Protein AF-A0A4Y2QKG8-F1 (afdb_monomer)

Solvent-accessible surface area (backbone atoms only — not comparable to full-atom values): 9198 Å² total; per-residue (Å²): 141,55,72,68,58,54,52,66,60,48,49,62,53,52,52,49,51,52,52,52,51,50,51,54,53,50,54,53,50,50,50,51,54,53,49,58,73,68,50,52,68,67,60,51,29,60,76,67,66,48,71,54,66,72,57,50,49,50,52,51,48,51,53,45,19,46,72,69,63,42,69,49,76,53,96,93,43,77,44,55,36,85,82,40,80,73,79,76,78,61,91,83,56,60,76,93,73,66,66,62,72,85,73,57,82,74,60,93,70,72,69,68,83,69,76,81,78,82,74,90,79,78,77,77,81,80,87,80,75,89,82,85,86,80,86,78,89,77,80,135

Foldseek 3Di:
DVVVVVVVVVVVVVVVVVVVVVVVVVVVVCVVVVVVVVDPVVVVCVVVVPDDPLVVVVVVVLVCCQPVVDWDDDPHDIDHNVVDDHDDDCPPPDPVNDDPPVVDCPDPPPPPPPPPDDDPPPDDDDDDDDDDDPDDDDDD

Secondary structure (DSSP, 8-state):
--HHHHHHHHHHHHHHHHHHHHHHHHHHHHHHHHHHHHS-HHHHHHHTT---HHHHHHHHHHHHHHHH---EEETTEEE-GGGS-----GGG--GGG--STTT----S-----S------S--PPP--------------

Sequence (140 aa):
MVVHGVAVWTYPLLARQARLLNSIQRKFLLNISGTYYKIPTAALQIITAILPLPLKLKWRLCTLVSRLNISSNLSDTNLSPDHFERKISTINFHPALFSIEDRINLGDHHILKDTINFFTDGSKIQDSNEQDKIGSVYCL

Organism: Araneus ventricosus (NCBI:txid182803)

pLDDT: mean 71.7, std 15.42, range [38.41, 96.44]

Radius of gyration: 32.19 Å; Cα contacts (8 Å, |Δi|>4): 39; chains: 1; bounding box: 74×54×83 Å

Structure (mmCIF, N/CA/C/O backbone):
data_AF-A0A4Y2QKG8-F1
#
_entry.id   AF-A0A4Y2QKG8-F1
#
loop_
_atom_site.group_PDB
_atom_site.id
_atom_site.type_symbol
_atom_site.label_atom_id
_atom_site.label_alt_id
_atom_site.label_comp_id
_atom_site.label_asym_id
_atom_site.label_entity_id
_atom_site.label_seq_id
_atom_site.pdbx_PDB_ins_code
_atom_site.Cartn_x
_atom_site.Cartn_y
_atom_site.Cartn_z
_atom_site.occupancy
_atom_site.B_iso_or_equiv
_atom_site.auth_seq_id
_atom_site.auth_comp_id
_atom_site.auth_asym_id
_atom_site.auth_atom_id
_atom_site.pdbx_PDB_model_num
ATOM 1 N N . MET A 1 1 ? 36.194 -11.137 -46.513 1.00 58.81 1 MET A N 1
ATOM 2 C CA . MET A 1 1 ? 35.528 -9.837 -46.764 1.00 58.81 1 MET A CA 1
ATOM 3 C C . MET A 1 1 ? 33.995 -9.982 -46.800 1.00 58.81 1 MET A C 1
ATOM 5 O O . MET A 1 1 ? 33.353 -9.484 -47.706 1.00 58.81 1 MET A O 1
ATOM 9 N N . VAL A 1 2 ? 33.392 -10.692 -45.835 1.00 61.66 2 VAL A N 1
ATOM 10 C CA . VAL A 1 2 ? 31.927 -10.949 -45.788 1.00 61.66 2 VAL A CA 1
ATOM 11 C C . VAL A 1 2 ? 31.358 -10.563 -44.419 1.00 61.66 2 VAL A C 1
ATOM 13 O O . VAL A 1 2 ? 30.311 -9.932 -44.332 1.00 61.66 2 VAL A O 1
ATOM 16 N N . VAL A 1 3 ? 32.122 -10.813 -43.351 1.00 64.25 3 VAL A N 1
ATOM 17 C CA . VAL A 1 3 ? 31.777 -10.454 -41.964 1.00 64.25 3 VAL A CA 1
ATOM 18 C C . VAL A 1 3 ? 31.536 -8.948 -41.785 1.00 64.25 3 VAL A C 1
ATOM 20 O O . VAL A 1 3 ? 30.576 -8.549 -41.132 1.00 64.25 3 VAL A O 1
ATOM 23 N N . HIS A 1 4 ? 32.346 -8.098 -42.425 1.00 67.44 4 HIS A N 1
ATOM 24 C CA . HIS A 1 4 ? 32.172 -6.642 -42.351 1.00 67.44 4 HIS A CA 1
ATOM 25 C C . HIS A 1 4 ? 30.920 -6.147 -43.090 1.00 67.44 4 HIS A C 1
ATOM 27 O O . HIS A 1 4 ? 30.300 -5.188 -42.646 1.00 67.44 4 HIS A O 1
ATOM 33 N N . GLY A 1 5 ? 30.504 -6.821 -44.169 1.00 68.38 5 GLY A N 1
ATOM 34 C CA . GLY A 1 5 ? 29.284 -6.471 -44.898 1.00 68.38 5 GLY A CA 1
ATOM 35 C C . GLY A 1 5 ? 28.035 -6.731 -44.059 1.00 68.38 5 GLY A C 1
ATOM 36 O O . GLY A 1 5 ? 27.196 -5.851 -43.915 1.00 68.38 5 GLY A O 1
ATOM 37 N N . VAL A 1 6 ? 27.948 -7.896 -43.414 1.00 72.44 6 VAL A N 1
ATOM 38 C CA . VAL A 1 6 ? 26.803 -8.239 -42.553 1.00 72.44 6 VAL A CA 1
ATOM 39 C C . VAL A 1 6 ? 26.671 -7.261 -41.380 1.00 72.44 6 VAL A C 1
ATOM 41 O O . VAL A 1 6 ? 25.568 -6.805 -41.091 1.00 72.44 6 VAL A O 1
ATOM 44 N N . ALA A 1 7 ? 27.782 -6.869 -40.749 1.00 71.75 7 ALA A N 1
ATOM 45 C CA . ALA A 1 7 ? 27.773 -5.923 -39.631 1.00 71.75 7 ALA A CA 1
ATOM 46 C C . ALA A 1 7 ? 27.271 -4.517 -40.023 1.00 71.75 7 ALA A C 1
ATOM 48 O O . ALA A 1 7 ? 26.524 -3.893 -39.269 1.00 71.75 7 ALA A O 1
ATOM 49 N N . VAL A 1 8 ? 27.634 -4.030 -41.217 1.00 76.19 8 VAL A N 1
ATOM 50 C CA . VAL A 1 8 ? 27.183 -2.720 -41.728 1.00 76.19 8 VAL A CA 1
ATOM 51 C C . VAL A 1 8 ? 25.671 -2.703 -41.976 1.00 76.19 8 VAL A C 1
ATOM 53 O O . VAL A 1 8 ? 25.029 -1.672 -41.786 1.00 76.19 8 VAL A O 1
ATOM 56 N N . TRP A 1 9 ? 25.083 -3.844 -42.343 1.00 73.19 9 TRP A N 1
ATOM 57 C CA . TRP A 1 9 ? 23.649 -3.959 -42.623 1.00 73.19 9 TRP A CA 1
ATOM 58 C C . TRP A 1 9 ? 22.792 -4.224 -41.377 1.00 73.19 9 TRP A C 1
ATOM 60 O O . TRP A 1 9 ? 21.665 -3.735 -41.293 1.00 73.19 9 TRP A O 1
ATOM 70 N N . THR A 1 10 ? 23.300 -4.956 -40.384 1.00 82.19 10 THR A N 1
ATOM 71 C CA . THR A 1 10 ? 22.535 -5.283 -39.164 1.00 82.19 10 THR A CA 1
ATOM 72 C C . THR A 1 10 ? 22.498 -4.136 -38.157 1.00 82.19 10 THR A C 1
ATOM 74 O O . THR A 1 10 ? 21.493 -3.957 -37.465 1.00 82.19 10 THR A O 1
ATOM 77 N N . TYR A 1 11 ? 23.544 -3.309 -38.110 1.00 85.44 11 TYR A N 1
ATOM 78 C CA . TYR A 1 11 ? 23.628 -2.157 -37.211 1.00 85.44 11 TYR A CA 1
ATOM 79 C C . TYR A 1 11 ? 22.465 -1.146 -37.352 1.00 85.44 11 TYR A C 1
ATOM 81 O O . TYR A 1 11 ? 21.817 -0.845 -36.344 1.00 85.44 11 TYR A O 1
ATOM 89 N N . PRO A 1 12 ? 22.116 -0.640 -38.555 1.00 87.44 12 PRO A N 1
ATOM 90 C CA . PRO A 1 12 ? 21.003 0.300 -38.708 1.00 87.44 12 PRO A CA 1
ATOM 91 C C . PRO A 1 12 ? 19.640 -0.332 -38.394 1.00 87.44 12 PRO A C 1
ATOM 93 O O . PRO A 1 12 ? 18.748 0.350 -37.880 1.00 87.44 12 PRO A O 1
ATOM 96 N N . LEU A 1 13 ? 19.477 -1.633 -38.654 1.00 87.38 13 LEU A N 1
ATOM 97 C CA . LEU A 1 13 ? 18.252 -2.366 -38.337 1.00 87.38 13 LEU A CA 1
ATOM 98 C C . LEU A 1 13 ? 18.047 -2.474 -36.819 1.00 87.38 13 LEU A C 1
ATOM 100 O O . LEU A 1 13 ? 16.967 -2.149 -36.315 1.00 87.38 13 LEU A O 1
ATOM 104 N N . LEU A 1 14 ? 19.098 -2.847 -36.087 1.00 91.12 14 LEU A N 1
ATOM 105 C CA . LEU A 1 14 ? 19.062 -2.961 -34.631 1.00 91.12 14 LEU A CA 1
ATOM 106 C C . LEU A 1 14 ? 18.869 -1.591 -33.964 1.00 91.12 14 LEU A C 1
ATOM 108 O O . LEU A 1 14 ? 18.062 -1.450 -33.044 1.00 91.12 14 LEU A O 1
ATOM 112 N N . ALA A 1 15 ? 19.528 -0.550 -34.481 1.00 91.31 15 ALA A N 1
ATOM 113 C CA . ALA A 1 15 ? 19.341 0.822 -34.011 1.00 91.31 15 ALA A CA 1
ATOM 114 C C . ALA A 1 15 ? 17.891 1.308 -34.197 1.00 91.31 15 ALA A C 1
ATOM 116 O O . ALA A 1 15 ? 17.341 1.988 -33.325 1.00 91.31 15 ALA A O 1
ATOM 117 N N . ARG A 1 16 ? 17.238 0.942 -35.308 1.00 92.44 16 ARG A N 1
ATOM 118 C CA . ARG A 1 16 ? 15.824 1.262 -35.553 1.00 92.44 16 ARG A CA 1
ATOM 119 C C . ARG A 1 16 ? 14.899 0.527 -34.582 1.00 92.44 16 ARG A C 1
ATOM 121 O O . ARG A 1 16 ? 13.993 1.157 -34.036 1.00 92.44 16 ARG A O 1
ATOM 128 N N . GLN A 1 17 ? 15.135 -0.761 -34.328 1.00 94.69 17 GLN A N 1
ATOM 129 C CA . GLN A 1 17 ? 14.371 -1.522 -33.332 1.00 94.69 17 GLN A CA 1
ATOM 130 C C . GLN A 1 17 ? 14.527 -0.939 -31.924 1.00 94.69 17 GLN A C 1
ATOM 132 O O . GLN A 1 17 ? 13.524 -0.722 -31.247 1.00 94.69 17 GLN A O 1
ATOM 137 N N . ALA A 1 18 ? 15.750 -0.595 -31.513 1.00 95.19 18 ALA A N 1
ATOM 138 C CA . ALA A 1 18 ? 16.004 0.017 -30.211 1.00 95.19 18 ALA A CA 1
ATOM 139 C C . ALA A 1 18 ? 15.268 1.359 -30.046 1.00 95.19 18 ALA A C 1
ATOM 141 O O . ALA A 1 18 ? 14.664 1.613 -29.006 1.00 95.19 18 ALA A O 1
ATOM 142 N N . ARG A 1 19 ? 15.248 2.206 -31.085 1.00 95.56 19 ARG A N 1
ATOM 143 C CA . ARG A 1 19 ? 14.503 3.480 -31.066 1.00 95.56 19 ARG A CA 1
ATOM 144 C C . ARG A 1 19 ? 12.993 3.278 -30.956 1.00 95.56 19 ARG A C 1
ATOM 146 O O . ARG A 1 19 ? 12.343 4.022 -30.225 1.00 95.56 19 ARG A O 1
ATOM 153 N N . LEU A 1 20 ? 12.441 2.287 -31.656 1.00 96.44 20 LEU A N 1
ATOM 154 C CA . LEU A 1 20 ? 11.018 1.948 -31.561 1.00 96.44 20 LEU A CA 1
ATOM 155 C C . LEU A 1 20 ? 10.662 1.458 -30.159 1.00 96.44 20 LEU A C 1
ATO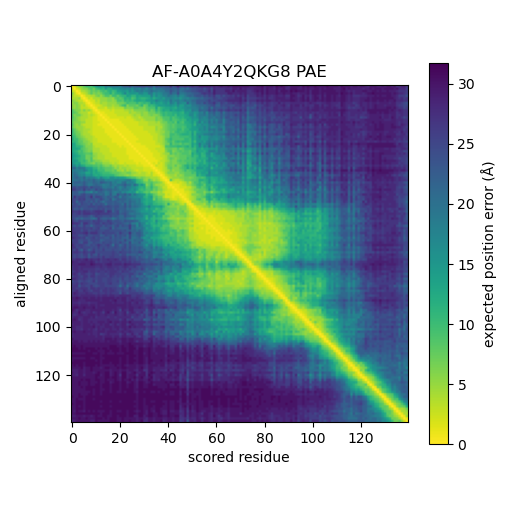M 157 O O . LEU A 1 20 ? 9.702 1.949 -29.565 1.00 96.44 20 LEU A O 1
ATOM 161 N N . LEU A 1 21 ? 11.472 0.555 -29.607 1.00 95.25 21 LEU A N 1
ATOM 162 C CA . LEU A 1 21 ? 11.269 0.033 -28.262 1.00 95.25 21 LEU A CA 1
ATOM 163 C C . LEU A 1 21 ? 11.324 1.159 -27.223 1.00 95.25 21 LEU A C 1
ATOM 165 O O . LEU A 1 21 ? 10.424 1.285 -26.395 1.00 95.25 21 LEU A O 1
ATOM 169 N N . ASN A 1 22 ? 12.313 2.045 -27.343 1.00 94.88 22 ASN A N 1
ATOM 170 C CA . ASN A 1 22 ? 12.464 3.194 -26.458 1.00 94.88 22 ASN A CA 1
ATOM 171 C C . ASN A 1 22 ? 11.296 4.192 -26.601 1.00 94.88 22 ASN A C 1
ATOM 173 O O . ASN A 1 22 ? 10.833 4.757 -25.616 1.00 94.88 22 ASN A O 1
ATOM 177 N N . SER A 1 23 ? 10.751 4.379 -27.808 1.00 95.50 23 SER A N 1
ATOM 178 C CA . SER A 1 23 ? 9.560 5.214 -28.026 1.00 95.50 23 SER A CA 1
ATOM 179 C C . SER A 1 23 ? 8.325 4.658 -27.305 1.00 95.50 23 SER A C 1
ATOM 181 O O . SER A 1 23 ? 7.617 5.409 -26.626 1.00 95.50 23 SER A O 1
ATOM 183 N N . ILE A 1 24 ? 8.104 3.341 -27.388 1.00 94.88 24 ILE A N 1
ATOM 184 C CA . ILE A 1 24 ? 6.997 2.653 -26.706 1.00 94.88 24 ILE A CA 1
ATOM 185 C C . ILE A 1 24 ? 7.174 2.738 -25.184 1.00 94.88 24 ILE A C 1
ATOM 187 O O . ILE A 1 24 ? 6.257 3.168 -24.479 1.00 94.88 24 ILE A O 1
ATOM 191 N N . GLN A 1 25 ? 8.367 2.407 -24.681 1.00 95.44 25 GLN A N 1
ATOM 192 C CA . GLN A 1 25 ? 8.691 2.459 -23.251 1.00 95.44 25 GLN A CA 1
ATOM 193 C C . GLN A 1 25 ? 8.545 3.874 -22.681 1.00 95.44 25 GLN A C 1
ATOM 195 O O . GLN A 1 25 ? 7.920 4.064 -21.637 1.00 95.44 25 GLN A O 1
ATOM 200 N N . ARG A 1 26 ? 9.050 4.891 -23.389 1.00 95.31 26 ARG A N 1
ATOM 201 C CA . ARG A 1 26 ? 8.951 6.292 -22.963 1.00 95.31 26 ARG A CA 1
ATOM 202 C C . ARG A 1 26 ? 7.502 6.765 -22.887 1.00 95.31 26 ARG A C 1
ATOM 204 O O . ARG A 1 26 ? 7.154 7.468 -21.944 1.00 95.31 26 ARG A O 1
ATOM 211 N N . LYS A 1 27 ? 6.648 6.389 -23.845 1.00 94.38 27 LYS A N 1
ATOM 212 C CA . LYS A 1 27 ? 5.226 6.770 -23.832 1.00 94.38 27 LYS A CA 1
ATOM 213 C C . LYS A 1 27 ? 4.491 6.157 -22.639 1.00 94.38 27 LYS A C 1
ATOM 215 O O . LYS A 1 27 ? 3.712 6.849 -21.989 1.00 94.38 27 LYS A O 1
ATOM 220 N N . PHE A 1 28 ? 4.778 4.894 -22.330 1.00 91.00 28 PHE A N 1
ATOM 221 C CA . PHE A 1 28 ? 4.238 4.223 -21.150 1.00 91.00 28 PHE A CA 1
ATOM 222 C C 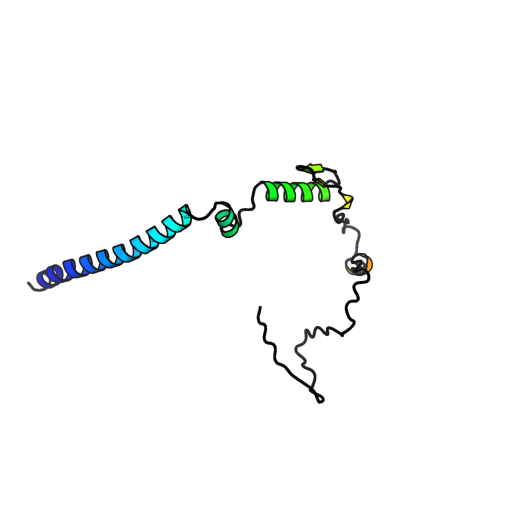. PHE A 1 28 ? 4.690 4.905 -19.853 1.00 91.00 28 PHE A C 1
ATOM 224 O O . PHE A 1 28 ? 3.855 5.256 -19.019 1.00 91.00 28 PHE A O 1
ATOM 231 N N . LEU A 1 29 ? 5.990 5.187 -19.726 1.00 91.00 29 LEU A N 1
ATOM 232 C CA . LEU A 1 29 ? 6.551 5.858 -18.555 1.00 91.00 29 LEU A CA 1
ATOM 233 C C . LEU A 1 29 ? 5.952 7.258 -18.353 1.00 91.00 29 LEU A C 1
ATOM 235 O O . LEU A 1 29 ? 5.537 7.593 -17.249 1.00 91.00 29 LEU A O 1
ATOM 239 N N . LEU A 1 30 ? 5.842 8.052 -19.423 1.00 91.19 30 LEU A N 1
ATOM 240 C CA . LEU A 1 30 ? 5.229 9.382 -19.372 1.00 91.19 30 LEU A CA 1
ATOM 241 C C . LEU A 1 30 ? 3.752 9.327 -18.972 1.00 91.19 30 LEU A C 1
ATOM 243 O O . LEU A 1 30 ? 3.298 10.195 -18.230 1.00 91.19 30 LEU A O 1
ATOM 247 N N . ASN A 1 31 ? 3.007 8.316 -19.431 1.00 87.56 31 ASN A N 1
ATOM 248 C CA . ASN A 1 31 ? 1.616 8.131 -19.029 1.00 87.56 31 ASN A CA 1
ATOM 249 C C . ASN A 1 31 ? 1.514 7.840 -17.525 1.00 87.56 31 ASN A C 1
ATOM 251 O O . ASN A 1 31 ? 0.741 8.493 -16.827 1.00 87.56 31 ASN A O 1
ATOM 255 N N . ILE A 1 32 ? 2.357 6.944 -16.999 1.00 84.31 32 ILE A N 1
ATOM 256 C CA . ILE A 1 32 ? 2.406 6.658 -15.559 1.00 84.31 32 ILE A CA 1
ATOM 257 C C . ILE A 1 32 ? 2.779 7.917 -14.773 1.00 84.31 32 ILE A C 1
ATOM 259 O O . ILE A 1 32 ? 2.038 8.308 -13.874 1.00 84.31 32 ILE A O 1
ATOM 263 N N . SER A 1 33 ? 3.865 8.606 -15.132 1.00 86.38 33 SER A N 1
ATOM 264 C CA . SER A 1 33 ? 4.298 9.822 -14.428 1.00 86.38 33 SER A CA 1
ATOM 265 C C . SER A 1 33 ? 3.256 10.944 -14.492 1.00 86.38 33 SER A C 1
ATOM 267 O O . SER A 1 33 ? 3.030 11.632 -13.497 1.00 86.38 33 SER A O 1
ATOM 269 N N . GLY A 1 34 ? 2.579 11.108 -15.631 1.00 85.00 34 GLY A N 1
ATOM 270 C CA . GLY A 1 34 ? 1.507 12.088 -15.797 1.00 85.00 34 GLY A CA 1
ATOM 271 C C . GLY A 1 34 ? 0.279 11.767 -14.947 1.00 85.00 34 GLY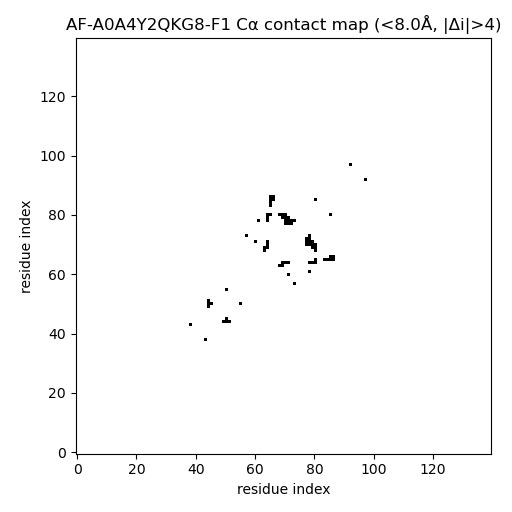 A C 1
ATOM 272 O O . GLY A 1 34 ? -0.291 12.668 -14.332 1.00 85.00 34 GLY A O 1
ATOM 273 N N . THR A 1 35 ? -0.112 10.491 -14.871 1.00 79.19 35 THR A N 1
ATOM 274 C CA . THR A 1 35 ? -1.200 10.059 -13.979 1.00 79.19 35 THR A CA 1
ATOM 275 C C . THR A 1 35 ? -0.818 10.219 -12.512 1.00 79.19 35 THR A C 1
ATOM 277 O O . THR A 1 35 ? -1.604 10.778 -11.761 1.00 79.19 35 THR A O 1
ATOM 280 N N . TYR A 1 36 ? 0.406 9.865 -12.117 1.00 74.31 36 TYR A N 1
ATOM 281 C CA . TYR A 1 36 ? 0.902 10.039 -10.750 1.00 74.31 36 TYR A CA 1
ATOM 282 C C . TYR A 1 36 ? 0.880 11.502 -10.293 1.00 74.31 36 TYR A C 1
ATOM 284 O O . TYR A 1 36 ? 0.462 11.787 -9.177 1.00 74.31 36 TYR A O 1
ATOM 292 N N . TYR A 1 37 ? 1.253 12.442 -11.168 1.00 76.25 37 TYR A N 1
ATOM 293 C CA . TYR A 1 37 ? 1.170 13.876 -10.873 1.00 76.25 37 TYR A CA 1
ATOM 294 C C . TYR A 1 37 ? -0.276 14.377 -10.701 1.00 76.25 37 TYR A C 1
ATOM 296 O O . TYR A 1 37 ? -0.524 15.302 -9.933 1.00 76.25 37 TYR A O 1
ATOM 304 N N . LYS A 1 38 ? -1.238 13.773 -11.412 1.00 80.31 38 LYS A N 1
ATOM 305 C CA . LYS A 1 38 ? -2.663 14.138 -11.349 1.00 80.31 38 LYS A CA 1
ATOM 306 C C . LYS A 1 38 ? -3.444 13.401 -10.257 1.00 80.31 38 LYS A C 1
ATOM 308 O O . LYS A 1 38 ? -4.562 13.808 -9.950 1.00 80.31 38 LYS A O 1
ATOM 313 N N . ILE A 1 39 ? -2.901 12.320 -9.699 1.00 82.12 39 ILE A N 1
ATOM 314 C CA . ILE A 1 39 ? -3.547 11.562 -8.627 1.00 82.12 39 ILE A CA 1
ATOM 315 C C . ILE A 1 39 ? -3.567 12.432 -7.357 1.00 82.12 39 ILE A C 1
ATOM 317 O O . ILE A 1 39 ? -2.516 12.911 -6.927 1.00 82.12 39 ILE A O 1
ATOM 321 N N . PRO A 1 40 ? -4.737 12.644 -6.725 1.00 75.12 40 PRO A N 1
ATOM 322 C CA . PRO A 1 40 ? -4.811 13.387 -5.474 1.00 75.12 40 PRO A CA 1
ATOM 323 C C . PRO A 1 40 ? -4.028 12.653 -4.380 1.00 75.12 40 PRO A C 1
ATOM 325 O O . PRO A 1 40 ? -4.103 11.429 -4.265 1.00 75.12 40 PRO A O 1
ATOM 328 N N . THR A 1 41 ? -3.325 13.397 -3.525 1.00 72.88 41 THR A N 1
ATOM 329 C CA . THR A 1 41 ? -2.484 12.857 -2.438 1.00 72.88 41 THR A CA 1
ATOM 330 C C . THR A 1 41 ? -3.215 11.834 -1.560 1.00 72.88 41 THR A C 1
ATOM 332 O O . THR A 1 41 ? -2.602 10.881 -1.087 1.00 72.88 41 THR A O 1
ATOM 335 N N . ALA A 1 42 ? -4.532 11.980 -1.390 1.00 65.38 42 ALA A N 1
ATOM 336 C CA . ALA A 1 42 ? -5.373 11.023 -0.673 1.00 65.38 42 ALA A CA 1
ATOM 337 C C . ALA A 1 42 ? -5.422 9.637 -1.348 1.00 65.38 42 ALA A C 1
ATOM 339 O O . ALA A 1 42 ? -5.283 8.620 -0.675 1.00 65.38 42 ALA A O 1
ATOM 340 N N . ALA A 1 43 ? -5.552 9.572 -2.676 1.00 71.38 43 ALA A N 1
ATOM 341 C CA . ALA A 1 43 ? -5.516 8.307 -3.414 1.00 71.38 43 ALA A CA 1
ATOM 342 C C . ALA A 1 43 ? -4.118 7.670 -3.372 1.00 71.38 43 ALA A C 1
ATOM 344 O O . ALA A 1 43 ? -3.996 6.452 -3.250 1.00 71.38 43 ALA A O 1
ATOM 345 N N . LEU A 1 44 ? -3.060 8.486 -3.374 1.00 74.75 44 LEU A N 1
ATOM 346 C CA . LEU A 1 44 ? -1.697 7.995 -3.182 1.00 74.75 44 LEU A CA 1
ATOM 347 C C . LEU A 1 44 ? -1.491 7.398 -1.780 1.00 74.75 44 LEU A C 1
ATOM 349 O O . LEU A 1 44 ? -0.879 6.342 -1.655 1.00 74.75 44 LEU A O 1
ATOM 353 N N . GLN A 1 45 ? -2.020 8.032 -0.731 1.00 77.44 45 GLN A N 1
ATOM 354 C CA . GLN A 1 45 ? -1.980 7.510 0.644 1.00 77.44 45 GLN A CA 1
ATOM 355 C C . GLN A 1 45 ? -2.685 6.154 0.766 1.00 77.44 45 GLN A C 1
ATOM 357 O O . GLN A 1 45 ? -2.171 5.258 1.432 1.00 77.44 45 GLN A O 1
ATOM 362 N N . ILE A 1 46 ? -3.811 5.975 0.067 1.00 70.12 46 ILE A N 1
ATOM 363 C CA . ILE A 1 46 ? -4.531 4.696 0.004 1.00 70.12 46 ILE A CA 1
ATOM 364 C C . ILE A 1 46 ? -3.677 3.621 -0.686 1.00 70.12 46 ILE A C 1
ATOM 366 O O . ILE A 1 46 ? -3.483 2.550 -0.120 1.00 70.12 46 ILE A O 1
ATOM 370 N N . ILE A 1 47 ? -3.115 3.911 -1.868 1.00 74.19 47 ILE A N 1
ATOM 371 C CA . ILE A 1 47 ? -2.294 2.949 -2.635 1.00 74.19 47 ILE A CA 1
ATOM 372 C C . ILE A 1 47 ? -1.013 2.573 -1.882 1.00 74.19 47 ILE A C 1
ATOM 374 O O . ILE A 1 47 ? -0.593 1.420 -1.885 1.00 74.19 47 ILE A O 1
ATOM 378 N N . THR A 1 48 ? -0.385 3.545 -1.227 1.00 75.56 48 THR A N 1
ATOM 379 C CA . THR A 1 48 ? 0.847 3.331 -0.452 1.00 75.56 48 THR A CA 1
ATOM 380 C C . THR A 1 48 ? 0.586 2.736 0.932 1.00 75.56 48 THR A C 1
ATOM 382 O O . THR A 1 48 ? 1.538 2.493 1.672 1.00 75.56 48 THR A O 1
ATOM 385 N N . ALA A 1 49 ? -0.685 2.513 1.294 1.00 78.56 49 ALA A N 1
ATOM 386 C CA . ALA A 1 49 ? -1.128 2.126 2.633 1.00 78.56 49 ALA A CA 1
ATOM 387 C C . ALA A 1 49 ? -0.572 3.040 3.750 1.00 78.56 49 ALA A C 1
ATOM 389 O O . ALA A 1 49 ? -0.483 2.648 4.918 1.00 78.56 49 ALA A O 1
ATOM 390 N N . ILE A 1 50 ? -0.192 4.276 3.411 1.00 83.19 50 ILE A N 1
ATOM 391 C CA . ILE A 1 50 ? 0.304 5.256 4.370 1.00 83.19 50 ILE A CA 1
ATOM 39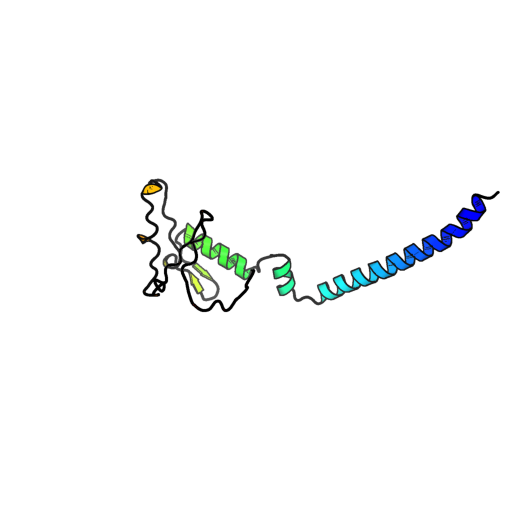2 C C . ILE A 1 50 ? -0.909 5.897 5.021 1.00 83.19 50 ILE A C 1
ATOM 394 O O . ILE A 1 50 ? -1.600 6.730 4.435 1.00 83.19 50 ILE A O 1
ATOM 398 N N . LEU A 1 51 ? -1.149 5.513 6.269 1.00 80.38 51 LEU A N 1
ATOM 399 C CA . LEU A 1 51 ? -2.260 6.044 7.032 1.00 80.38 51 LEU A CA 1
ATOM 400 C C . LEU A 1 51 ? -2.082 7.560 7.266 1.00 80.38 51 LEU A C 1
ATOM 402 O O . LEU A 1 51 ? -1.049 7.967 7.814 1.00 80.38 51 LEU A O 1
ATOM 406 N N . PRO A 1 52 ? -3.074 8.396 6.908 1.00 78.81 52 PRO A N 1
ATOM 407 C CA . PRO A 1 52 ? -3.045 9.831 7.159 1.00 78.81 52 PRO A CA 1
ATOM 408 C C . PRO A 1 52 ? -2.719 10.155 8.621 1.00 78.81 52 PRO A C 1
ATOM 410 O O . PRO A 1 52 ? -3.184 9.479 9.543 1.00 78.81 52 PRO A O 1
ATOM 413 N N . LEU A 1 53 ? -1.956 11.227 8.847 1.00 80.88 53 LEU A N 1
ATOM 414 C CA . LEU A 1 53 ? -1.555 11.680 10.183 1.00 80.88 53 LEU A CA 1
ATOM 415 C C . LEU A 1 53 ? -2.709 11.766 11.207 1.00 80.88 53 LEU A C 1
ATOM 417 O O . LEU A 1 53 ? -2.518 11.248 12.311 1.00 80.88 53 LEU A O 1
ATOM 421 N N . PRO A 1 54 ? -3.896 12.337 10.894 1.00 80.62 54 PRO A N 1
ATOM 422 C CA . PRO A 1 54 ? -4.993 12.398 11.864 1.00 80.62 54 PRO A CA 1
ATOM 423 C C . PRO A 1 54 ? -5.507 11.009 12.257 1.00 80.62 54 PRO A C 1
ATOM 425 O O . PRO A 1 54 ? -5.791 10.765 13.428 1.00 80.62 54 PRO A O 1
ATOM 428 N N . LEU A 1 55 ? -5.548 10.064 11.313 1.00 81.12 55 LEU A N 1
ATOM 429 C CA . LEU A 1 55 ? -5.909 8.678 11.604 1.00 81.12 55 LEU A CA 1
ATOM 430 C C . LEU A 1 55 ? -4.841 8.020 12.480 1.00 81.12 55 LEU A C 1
ATOM 432 O O . LEU A 1 55 ? -5.174 7.434 13.505 1.00 81.12 55 LEU A O 1
ATOM 436 N N . LYS A 1 56 ? -3.553 8.175 12.152 1.00 85.50 56 LYS A N 1
ATOM 437 C CA . LYS A 1 56 ? -2.447 7.636 12.964 1.00 85.50 56 LYS A CA 1
ATOM 438 C C . LYS A 1 56 ? -2.466 8.167 14.400 1.00 85.50 56 LYS A C 1
ATOM 440 O O . LYS A 1 56 ? -2.203 7.407 15.333 1.00 85.50 56 LYS A O 1
ATOM 445 N N . LEU A 1 57 ? -2.777 9.449 14.578 1.00 85.44 57 LEU A N 1
ATOM 446 C CA . LEU A 1 57 ? -2.917 10.063 15.894 1.00 85.44 57 LEU A CA 1
ATOM 447 C C . LEU A 1 57 ? -4.126 9.494 16.642 1.00 85.44 57 LEU A C 1
ATOM 449 O O . LEU A 1 57 ? -3.975 9.093 17.793 1.00 85.44 57 LEU A O 1
ATOM 453 N N . LYS A 1 58 ? -5.280 9.365 15.975 1.00 85.06 58 LYS A N 1
ATOM 454 C CA . LYS A 1 58 ? -6.489 8.759 16.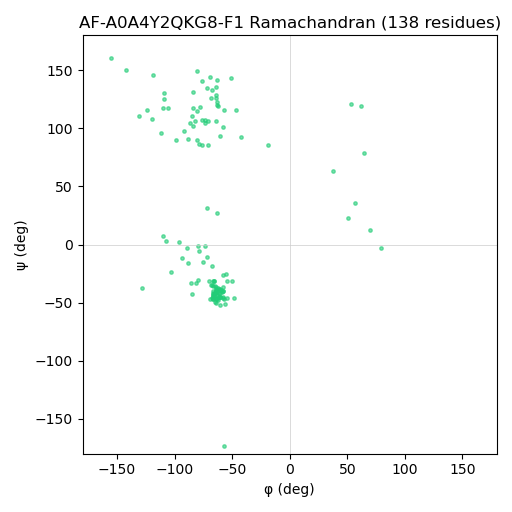548 1.00 85.06 58 LYS A CA 1
ATOM 455 C C . LYS A 1 58 ? -6.251 7.323 17.016 1.00 85.06 58 LYS A C 1
ATOM 457 O O . LYS A 1 58 ? -6.602 6.993 18.145 1.00 85.06 58 LYS A O 1
ATOM 462 N N . TRP A 1 59 ? -5.601 6.490 16.203 1.00 83.38 59 TRP A N 1
ATOM 463 C CA . TRP A 1 59 ? -5.255 5.118 16.593 1.00 83.38 59 TRP A CA 1
ATOM 464 C C . TRP A 1 59 ? -4.293 5.083 17.773 1.00 83.38 59 TRP A C 1
ATOM 466 O O . TRP A 1 59 ? -4.533 4.358 18.734 1.00 83.38 59 TRP A O 1
ATOM 476 N N . ARG A 1 60 ? -3.228 5.895 17.744 1.00 85.00 60 ARG A N 1
ATOM 477 C CA . ARG A 1 60 ? -2.293 5.988 18.873 1.00 85.00 60 ARG A CA 1
ATOM 478 C C . ARG A 1 60 ? -3.004 6.400 20.152 1.00 85.00 60 ARG A C 1
ATOM 480 O O . ARG A 1 60 ? -2.798 5.774 21.186 1.00 85.00 60 ARG A O 1
ATOM 487 N N . LEU A 1 61 ? -3.869 7.400 20.076 1.00 85.81 61 LEU A N 1
ATOM 488 C CA . LEU A 1 61 ? -4.597 7.882 21.234 1.00 85.81 61 LEU A CA 1
ATOM 489 C C . LEU A 1 61 ? -5.579 6.830 21.762 1.00 85.81 61 LEU A C 1
ATOM 491 O O . LEU A 1 61 ? -5.559 6.543 22.951 1.00 85.81 61 LEU A O 1
ATOM 495 N N . CYS A 1 62 ? -6.327 6.157 20.885 1.00 83.06 62 CYS A N 1
ATOM 496 C CA . CYS A 1 62 ? -7.165 5.010 21.246 1.00 83.06 62 CYS A CA 1
ATOM 497 C C . CYS A 1 62 ? -6.362 3.912 21.969 1.00 83.06 62 CYS A C 1
ATOM 499 O O . CYS A 1 62 ? -6.778 3.429 23.026 1.00 83.06 62 CYS A O 1
ATOM 501 N N . THR A 1 63 ? -5.176 3.560 21.460 1.00 82.81 63 THR A N 1
ATOM 502 C CA . THR A 1 63 ? -4.323 2.554 22.111 1.00 82.81 63 THR A CA 1
ATOM 503 C C . THR A 1 63 ? -3.791 3.016 23.466 1.00 82.81 63 THR A C 1
ATOM 505 O O . THR A 1 63 ? -3.680 2.197 24.376 1.00 82.81 63 THR A O 1
ATOM 508 N N . LEU A 1 64 ? -3.484 4.307 23.626 1.00 85.19 64 LEU A N 1
ATOM 509 C CA . LEU A 1 64 ? -3.041 4.875 24.900 1.00 85.19 64 LEU A CA 1
ATOM 510 C C . LEU A 1 64 ? -4.179 4.907 25.918 1.00 85.19 64 LEU A C 1
ATOM 512 O O . LEU A 1 64 ? -3.981 4.440 27.034 1.00 85.19 64 LEU A O 1
ATOM 516 N N . VAL A 1 65 ? -5.366 5.372 25.523 1.00 86.50 65 VAL A N 1
ATOM 517 C CA . VAL A 1 65 ? -6.573 5.388 26.366 1.00 86.50 65 VAL A CA 1
ATOM 518 C C . VAL A 1 65 ? -6.896 3.976 26.852 1.00 86.50 65 VAL A C 1
ATOM 520 O O . VAL A 1 65 ? -7.063 3.766 28.048 1.00 86.50 65 VAL A O 1
ATOM 523 N N . SER A 1 66 ? -6.876 2.986 25.955 1.00 81.75 66 SER A N 1
ATOM 524 C CA . SER A 1 66 ? -7.184 1.588 26.298 1.00 81.75 66 SER A CA 1
ATOM 525 C C . SER A 1 66 ? -6.127 0.941 27.201 1.00 81.75 66 SER A C 1
ATOM 527 O O . SER A 1 66 ? -6.447 0.096 28.034 1.00 81.75 66 SER A O 1
ATOM 529 N N . ARG A 1 67 ? -4.844 1.293 27.028 1.00 81.50 67 ARG A N 1
ATOM 530 C CA . ARG A 1 67 ? -3.735 0.691 27.791 1.00 81.50 67 ARG A CA 1
ATOM 531 C C . ARG A 1 67 ? -3.495 1.353 29.138 1.00 81.50 67 ARG A C 1
ATOM 533 O O . ARG A 1 67 ? -3.192 0.655 30.099 1.00 81.50 67 ARG A O 1
ATOM 540 N N . LEU A 1 68 ? -3.549 2.679 29.178 1.00 82.44 68 LEU A N 1
ATOM 541 C CA . LEU A 1 68 ? -3.255 3.472 30.370 1.00 82.44 68 LEU A CA 1
ATOM 542 C C . LEU A 1 68 ? -4.520 3.797 31.169 1.00 82.44 68 LEU A C 1
ATOM 544 O O . LEU A 1 68 ? -4.399 4.238 32.305 1.00 82.44 68 LEU A O 1
ATOM 548 N N . ASN A 1 69 ? -5.712 3.557 30.608 1.00 80.38 69 ASN A N 1
ATOM 549 C CA . ASN A 1 69 ? -7.002 3.878 31.221 1.00 80.38 69 ASN A CA 1
ATOM 550 C C . ASN A 1 69 ? -7.130 5.373 31.579 1.00 80.38 69 ASN A C 1
ATOM 552 O O . ASN A 1 69 ? -7.706 5.734 32.601 1.00 80.38 69 ASN A O 1
ATOM 556 N N . ILE A 1 70 ? -6.557 6.241 30.739 1.00 81.94 70 ILE A N 1
ATOM 557 C CA . ILE A 1 70 ? -6.574 7.701 30.894 1.00 81.94 70 ILE A CA 1
ATOM 558 C C . ILE A 1 70 ? -7.479 8.277 29.810 1.00 81.94 70 ILE A C 1
ATOM 560 O O . ILE A 1 70 ? -7.328 7.932 28.638 1.00 81.94 70 ILE A O 1
ATOM 564 N N . SER A 1 71 ? -8.407 9.155 30.187 1.00 81.44 71 SER A N 1
ATOM 565 C CA . SER A 1 71 ? -9.243 9.865 29.222 1.00 81.44 71 SER A CA 1
ATOM 566 C C . SER A 1 71 ? -8.419 10.870 28.419 1.00 81.44 71 SER A C 1
ATOM 568 O O . SER A 1 71 ? -7.480 11.490 28.919 1.00 81.44 71 SER A O 1
ATOM 570 N N . SER A 1 72 ? -8.753 11.035 27.144 1.00 80.06 72 SER A N 1
ATOM 571 C CA . SER A 1 72 ? -8.079 12.016 26.292 1.00 80.06 72 SER A CA 1
ATOM 572 C C . SER A 1 72 ? -9.059 12.691 25.347 1.00 80.06 72 SER A C 1
ATOM 574 O O . SER A 1 72 ? -10.064 12.103 24.951 1.00 80.06 72 SER A O 1
ATOM 576 N N . ASN A 1 73 ? -8.769 13.940 24.997 1.00 76.31 73 ASN A N 1
ATOM 577 C CA . ASN A 1 73 ? -9.564 14.715 24.057 1.00 76.31 73 ASN A CA 1
ATOM 578 C C . ASN A 1 73 ? -8.767 14.883 22.760 1.00 76.31 73 ASN A C 1
ATOM 580 O O . ASN A 1 73 ? -7.620 15.337 22.785 1.00 76.31 73 ASN A O 1
ATOM 584 N N . LEU A 1 74 ? -9.368 14.494 21.637 1.00 70.06 74 LEU A N 1
ATOM 585 C CA . LEU A 1 74 ? -8.843 14.776 20.306 1.00 70.06 74 LEU A CA 1
ATOM 586 C C . LEU A 1 74 ? -9.916 15.500 19.509 1.00 70.06 74 LEU A C 1
ATOM 588 O O . LEU A 1 74 ? -10.939 14.885 19.205 1.00 70.06 74 LEU A O 1
ATOM 592 N N . SER A 1 75 ? -9.636 16.755 19.141 1.00 61.66 75 SER A N 1
ATOM 593 C CA . SER A 1 75 ? -10.399 17.542 18.160 1.00 61.66 75 SER A CA 1
ATOM 594 C C . SER A 1 75 ? -11.907 17.285 18.264 1.00 61.66 75 SER A C 1
ATOM 596 O O . SER A 1 75 ? -12.504 16.699 17.365 1.00 61.66 75 SER A O 1
ATOM 598 N N . ASP A 1 76 ? -12.468 17.640 19.424 1.00 66.38 76 ASP A N 1
ATOM 599 C CA . ASP A 1 76 ? -13.900 17.599 19.767 1.00 66.38 76 ASP A CA 1
ATOM 600 C C . ASP A 1 76 ? -14.486 16.231 20.155 1.00 66.38 76 ASP A C 1
ATOM 602 O O . ASP A 1 76 ? -15.635 16.152 20.592 1.00 66.38 76 ASP A O 1
ATOM 606 N N . THR A 1 77 ? -13.701 15.150 20.101 1.00 71.44 77 THR A N 1
ATOM 607 C CA . THR A 1 77 ? -14.120 13.829 20.601 1.00 71.44 77 THR A CA 1
ATOM 608 C C . THR A 1 77 ? -13.435 13.484 21.925 1.00 71.44 77 THR A C 1
ATOM 610 O O . THR A 1 77 ? -12.211 13.360 22.003 1.00 71.44 77 THR A O 1
ATOM 613 N N . ASN A 1 78 ? -14.236 13.321 22.984 1.00 79.25 78 ASN A N 1
ATOM 614 C CA . ASN A 1 78 ? -13.773 12.814 24.276 1.00 79.25 78 ASN A CA 1
ATOM 615 C C . ASN A 1 78 ? -13.688 11.285 24.219 1.00 79.25 78 ASN A C 1
ATOM 617 O O . ASN A 1 78 ? -14.702 10.601 24.090 1.00 79.25 78 ASN A O 1
ATOM 621 N N . LEU A 1 79 ? -12.477 10.744 24.326 1.00 78.81 79 LEU A N 1
ATOM 622 C CA . LEU A 1 79 ? -12.229 9.310 24.421 1.00 78.81 79 LEU A CA 1
ATOM 623 C C . LEU A 1 79 ? -12.193 8.928 25.903 1.00 78.81 79 LEU A C 1
ATOM 625 O O . LEU A 1 79 ? -11.170 9.105 26.570 1.00 78.81 79 LEU A O 1
ATOM 629 N N . SER A 1 80 ? -13.320 8.426 26.415 1.00 81.69 80 SER A N 1
ATOM 630 C CA . SER A 1 80 ? -13.361 7.752 27.717 1.00 81.69 80 SER A CA 1
ATOM 631 C C . SER A 1 80 ? -12.782 6.337 27.600 1.00 81.69 80 SER A C 1
ATOM 633 O O . SER A 1 80 ? -13.080 5.645 26.619 1.00 81.69 80 SER A O 1
ATOM 635 N N . PRO A 1 81 ? -12.006 5.866 28.591 1.00 78.38 81 PRO A N 1
ATOM 636 C CA . PRO A 1 81 ? -11.601 4.467 28.678 1.00 78.38 81 PRO A CA 1
ATOM 637 C C . PRO A 1 81 ? -12.775 3.478 28.681 1.00 78.38 81 PRO A C 1
ATOM 639 O O . PRO A 1 81 ? -12.604 2.350 28.230 1.00 78.38 81 PRO A O 1
ATOM 642 N N . ASP A 1 82 ? -13.967 3.906 29.109 1.00 80.50 82 ASP A N 1
ATOM 643 C CA . ASP A 1 82 ? -15.173 3.064 29.149 1.00 80.50 82 ASP A CA 1
ATOM 644 C C . ASP A 1 82 ? -15.693 2.669 27.759 1.00 80.50 82 ASP A C 1
ATOM 646 O O . ASP A 1 82 ? -16.444 1.706 27.627 1.00 80.50 82 ASP A O 1
ATOM 650 N N . HIS A 1 83 ? -15.291 3.388 26.706 1.00 80.81 83 HIS A N 1
ATOM 651 C CA . HIS A 1 83 ? -15.650 3.042 25.327 1.00 80.81 83 HIS A CA 1
ATOM 652 C C . HIS A 1 83 ? -14.809 1.900 24.747 1.00 80.81 83 HIS A C 1
ATOM 654 O O . HIS A 1 83 ? -15.062 1.474 23.620 1.00 80.81 83 HIS A O 1
ATOM 660 N N . PHE A 1 84 ? -13.797 1.424 25.473 1.00 77.00 84 PHE A N 1
ATOM 661 C CA . PHE A 1 84 ? -12.876 0.401 25.001 1.00 77.00 84 PHE A CA 1
ATOM 662 C C . PHE A 1 84 ? -12.936 -0.837 25.887 1.00 77.00 84 PHE A C 1
ATOM 664 O O . PHE A 1 84 ? -13.093 -0.757 27.105 1.00 77.00 84 PHE A O 1
ATOM 671 N N . GLU A 1 85 ? -12.761 -2.008 25.278 1.00 74.94 85 GLU A N 1
ATOM 672 C CA . GLU A 1 85 ? -12.628 -3.238 26.045 1.00 74.94 85 GLU A CA 1
ATOM 673 C C . GLU A 1 85 ? -11.372 -3.183 26.913 1.00 74.94 85 GLU A C 1
ATOM 675 O O . GLU A 1 85 ? -10.238 -3.080 26.432 1.00 74.94 85 GLU A O 1
ATOM 680 N N . ARG A 1 86 ? -11.578 -3.283 28.226 1.00 71.62 86 ARG A N 1
ATOM 681 C CA . ARG A 1 86 ? -10.479 -3.350 29.179 1.00 71.62 86 ARG A CA 1
ATOM 682 C C . ARG A 1 86 ? -9.681 -4.623 28.932 1.00 71.62 86 ARG A C 1
ATOM 684 O O . ARG A 1 86 ? -10.226 -5.726 28.947 1.00 71.62 86 ARG A O 1
ATOM 691 N N . LYS A 1 87 ? -8.362 -4.486 28.790 1.00 69.69 87 LYS A N 1
ATOM 692 C CA . LYS A 1 87 ? -7.465 -5.642 28.752 1.00 69.69 87 LYS A CA 1
ATOM 693 C C . LYS A 1 87 ? -7.514 -6.359 30.103 1.00 69.69 87 LYS A C 1
ATOM 695 O O . LYS A 1 87 ? -6.955 -5.878 31.086 1.00 69.69 87 LYS A O 1
ATOM 700 N N . ILE A 1 88 ? -8.164 -7.516 30.143 1.00 69.75 88 ILE A N 1
ATOM 701 C CA . ILE A 1 88 ? -8.162 -8.391 31.316 1.00 69.75 88 ILE A CA 1
ATOM 702 C C . ILE A 1 88 ? -6.770 -9.028 31.421 1.00 69.75 88 ILE A C 1
ATOM 704 O O . ILE A 1 88 ? -6.185 -9.457 30.423 1.00 69.75 88 ILE A O 1
ATOM 708 N N . SER A 1 89 ? -6.197 -9.044 32.625 1.00 68.25 89 SER A N 1
ATOM 709 C CA . SER A 1 89 ? -4.949 -9.763 32.879 1.00 68.25 89 SER A CA 1
ATOM 710 C C . SER A 1 89 ? -5.224 -11.264 32.836 1.00 68.25 89 SER A C 1
ATOM 712 O O . SER A 1 89 ? -5.807 -11.809 33.765 1.00 68.25 89 SER A O 1
ATOM 714 N N . THR A 1 90 ? -4.800 -11.937 31.766 1.00 66.31 90 THR A N 1
ATOM 715 C CA . THR A 1 90 ? -4.936 -13.394 31.596 1.00 66.31 90 THR A CA 1
ATOM 716 C C . THR A 1 90 ? -3.979 -14.209 32.467 1.00 66.31 90 THR A C 1
ATOM 718 O O . THR A 1 90 ? -4.051 -15.430 32.449 1.00 66.31 90 THR A O 1
ATOM 721 N N . ILE A 1 91 ? -3.111 -13.560 33.256 1.00 68.50 91 ILE A N 1
ATOM 722 C CA . ILE A 1 91 ? -2.091 -14.228 34.085 1.00 68.50 91 ILE A CA 1
ATOM 723 C C . ILE A 1 91 ? -2.714 -15.221 35.084 1.00 68.50 91 ILE A C 1
ATOM 725 O O . ILE A 1 91 ? -2.078 -16.211 35.421 1.00 68.50 91 ILE A O 1
ATOM 729 N N . ASN A 1 92 ? -3.970 -15.004 35.491 1.00 67.19 92 ASN A N 1
ATOM 730 C CA . ASN A 1 92 ? -4.668 -15.853 36.462 1.00 67.19 92 ASN A CA 1
ATOM 731 C C . ASN A 1 92 ? -5.810 -16.689 35.856 1.00 67.19 92 ASN A C 1
ATOM 733 O O . ASN A 1 92 ? -6.566 -17.304 36.604 1.00 67.19 92 ASN A O 1
ATOM 737 N N . PHE A 1 93 ? -5.975 -16.704 34.530 1.00 70.38 93 PHE A N 1
ATOM 738 C CA . PHE A 1 93 ? -7.087 -17.405 33.884 1.00 70.38 93 PHE A CA 1
ATOM 739 C C . PHE A 1 93 ? -6.581 -18.629 33.126 1.00 70.38 93 PHE A C 1
ATOM 741 O O . PHE A 1 93 ? -5.817 -18.517 32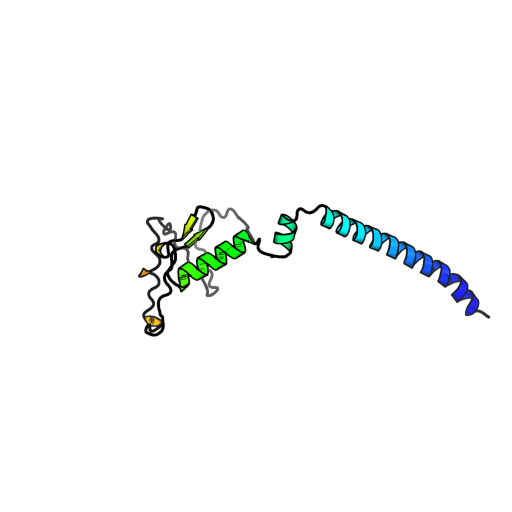.169 1.00 70.38 93 PHE A O 1
ATOM 748 N N . HIS A 1 94 ? -7.035 -19.812 33.540 1.00 75.62 94 HIS A N 1
ATOM 749 C CA . HIS A 1 94 ? -6.850 -21.026 32.757 1.00 75.62 94 HIS A CA 1
ATOM 750 C C . HIS A 1 94 ? -7.687 -20.917 31.466 1.00 75.62 94 HIS A C 1
ATOM 752 O O . HIS A 1 94 ? -8.864 -20.566 31.564 1.00 75.62 94 HIS A O 1
ATOM 758 N N . PRO A 1 95 ? -7.150 -21.234 30.271 1.00 70.31 95 PRO A N 1
ATOM 759 C CA . PRO A 1 95 ? -7.866 -21.066 29.001 1.00 70.31 95 PRO A CA 1
ATOM 760 C C . PRO A 1 95 ? -9.237 -21.756 28.952 1.00 70.31 95 PRO A C 1
ATOM 762 O O . PRO A 1 95 ? -10.156 -21.241 28.333 1.00 70.31 95 PRO A O 1
ATOM 765 N N . ALA A 1 96 ? -9.403 -22.881 29.655 1.00 76.44 96 ALA A N 1
ATOM 766 C CA . ALA A 1 96 ? -10.681 -23.599 29.724 1.00 76.44 96 ALA A CA 1
ATOM 767 C C . ALA A 1 96 ? -11.772 -22.899 30.564 1.00 76.44 96 ALA A C 1
ATOM 769 O O . ALA A 1 96 ? -12.918 -23.328 30.532 1.00 76.44 96 ALA A O 1
ATOM 770 N N . LEU A 1 97 ? -11.433 -21.854 31.328 1.00 73.00 97 LEU A N 1
ATOM 771 C CA . LEU A 1 97 ? -12.393 -21.025 32.072 1.00 73.00 97 LEU A CA 1
ATOM 772 C C . LEU A 1 97 ? -12.775 -19.749 31.304 1.00 73.00 97 LEU A C 1
ATOM 774 O O . LEU A 1 97 ? -13.508 -18.910 31.823 1.00 73.00 97 LEU A O 1
ATOM 778 N N . PHE A 1 98 ? -12.254 -19.570 30.087 1.00 72.38 98 PHE A N 1
ATOM 779 C CA . PHE A 1 98 ? -12.583 -18.435 29.237 1.00 72.38 98 PHE A CA 1
ATOM 780 C C . PHE A 1 98 ? -13.918 -18.694 28.525 1.00 72.38 98 PHE A C 1
ATOM 782 O O . PHE A 1 98 ? -13.953 -19.270 27.442 1.00 72.38 98 PHE A O 1
ATOM 789 N N . SER A 1 99 ? -15.010 -18.281 29.164 1.00 69.69 99 SER A N 1
ATOM 790 C CA . SER A 1 99 ? -16.350 -18.248 28.570 1.00 69.69 99 SER A CA 1
ATOM 791 C C . SER A 1 99 ? -16.462 -17.030 27.648 1.00 69.69 99 SER A C 1
ATOM 793 O O . SER A 1 99 ? -16.266 -15.888 28.081 1.00 69.69 99 SER A O 1
ATOM 795 N N . ILE A 1 100 ? -16.701 -17.266 26.357 1.00 68.25 100 ILE A N 1
ATOM 796 C CA . ILE A 1 100 ? -16.843 -16.204 25.345 1.00 68.25 100 ILE A CA 1
ATOM 797 C C . ILE A 1 100 ? -18.268 -15.643 25.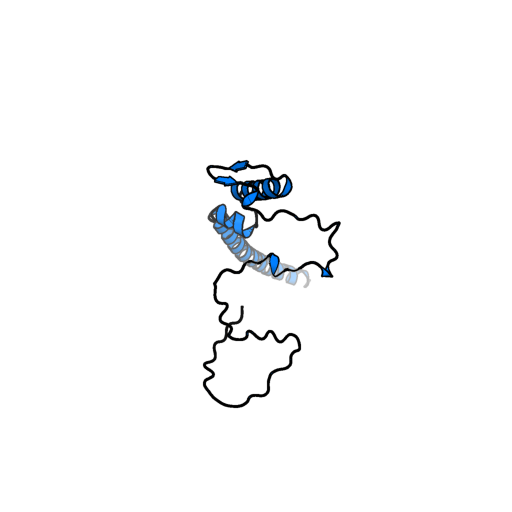389 1.00 68.25 100 ILE A C 1
ATOM 799 O O . ILE A 1 100 ? -18.481 -14.444 25.188 1.00 68.25 100 ILE A O 1
ATOM 803 N N . GLU A 1 101 ? -19.219 -16.512 25.712 1.00 69.69 101 GLU A N 1
ATOM 804 C CA . GLU A 1 101 ? -20.655 -16.270 25.780 1.00 69.69 101 GLU A CA 1
ATOM 805 C C . GLU A 1 101 ? -20.992 -15.143 26.766 1.00 69.69 101 GLU A C 1
ATOM 807 O O . GLU A 1 101 ? -21.835 -14.301 26.472 1.00 69.69 101 GLU A O 1
ATOM 812 N N . ASP A 1 102 ? -20.261 -15.045 27.880 1.00 67.62 102 ASP A N 1
ATOM 813 C CA . ASP A 1 102 ? -20.482 -14.009 28.900 1.00 67.62 102 ASP A CA 1
ATOM 814 C C . ASP A 1 102 ? -19.964 -12.618 28.487 1.00 67.62 102 ASP A C 1
ATOM 816 O O . ASP A 1 102 ? -20.295 -11.610 29.117 1.00 67.62 102 ASP A O 1
ATOM 820 N N . ARG A 1 103 ? -19.117 -12.536 27.449 1.00 66.44 103 ARG A N 1
ATOM 821 C CA . ARG A 1 103 ? -18.500 -11.276 26.990 1.00 66.44 103 ARG A CA 1
ATOM 822 C C . ARG A 1 103 ? -19.144 -10.713 25.728 1.00 66.44 103 ARG A C 1
ATOM 824 O O . ARG A 1 103 ? -19.049 -9.507 25.499 1.00 66.44 103 ARG A O 1
ATOM 831 N N . ILE A 1 104 ? -19.785 -11.551 24.918 1.00 64.19 104 ILE A N 1
ATOM 832 C CA . ILE A 1 104 ? -20.458 -11.132 23.687 1.00 64.19 104 ILE A CA 1
ATOM 833 C C . ILE A 1 104 ? -21.950 -10.996 23.982 1.00 64.19 104 ILE A C 1
ATOM 835 O O . ILE A 1 104 ? -22.719 -11.936 23.817 1.00 64.19 104 ILE A O 1
ATOM 839 N N . ASN A 1 105 ? -22.371 -9.804 24.406 1.00 66.62 105 ASN A N 1
ATOM 840 C CA . ASN A 1 105 ? -23.794 -9.494 24.489 1.00 66.62 105 ASN A CA 1
ATOM 841 C C . ASN A 1 105 ? -24.302 -9.160 23.084 1.00 66.62 105 ASN A C 1
ATOM 843 O O . ASN A 1 105 ? -24.278 -8.010 22.637 1.00 66.62 105 ASN A O 1
ATOM 847 N N . LEU A 1 106 ? -24.692 -10.197 22.353 1.00 60.50 106 LEU A N 1
ATOM 848 C CA . LEU A 1 106 ? -25.493 -10.028 21.161 1.00 60.50 106 LEU A CA 1
ATOM 849 C C . LEU A 1 106 ? -26.898 -9.682 21.655 1.00 60.50 106 LEU A C 1
ATOM 851 O O . LEU A 1 106 ? -27.576 -10.545 22.199 1.00 60.50 106 LEU A O 1
ATOM 855 N N . GLY A 1 107 ? -27.301 -8.412 21.558 1.00 61.03 107 GLY A N 1
ATOM 856 C CA . GLY A 1 107 ? -28.662 -8.013 21.933 1.00 61.03 107 GLY A CA 1
ATOM 857 C C . GLY A 1 107 ? -29.728 -8.797 21.154 1.00 61.03 107 GLY A C 1
ATOM 858 O O . GLY A 1 107 ? -29.400 -9.660 20.344 1.00 61.03 107 GLY A O 1
ATOM 859 N N . ASP A 1 108 ? -31.005 -8.437 21.309 1.00 57.66 108 ASP A N 1
ATOM 860 C CA . ASP A 1 108 ? -32.158 -9.070 20.633 1.00 57.66 108 ASP A CA 1
ATOM 861 C C . ASP A 1 108 ? -32.171 -8.936 19.089 1.00 57.66 108 ASP A C 1
ATOM 863 O O . ASP A 1 108 ? -33.222 -8.983 18.447 1.00 57.66 108 ASP A O 1
ATOM 867 N N . HIS A 1 109 ? -31.017 -8.795 18.432 1.00 52.88 109 HIS A N 1
ATOM 868 C CA . HIS A 1 109 ? -30.874 -9.345 17.097 1.00 52.88 109 HIS A CA 1
ATOM 869 C C . HIS A 1 109 ? -31.091 -10.847 17.210 1.00 52.88 109 HIS A C 1
ATOM 871 O O . HIS A 1 109 ? -30.171 -11.615 17.483 1.00 52.88 109 HIS A O 1
ATOM 877 N N . HIS A 1 110 ? -32.346 -11.237 16.990 1.00 53.53 110 HIS A N 1
ATOM 878 C CA . HIS A 1 110 ? -32.718 -12.547 16.500 1.00 53.53 110 HIS A CA 1
ATOM 879 C C . HIS A 1 110 ? -31.726 -12.908 15.390 1.00 53.53 110 HIS A C 1
ATOM 881 O O . HIS A 1 110 ? -31.921 -12.563 14.224 1.00 53.53 110 HIS A O 1
ATOM 887 N N . ILE A 1 111 ? -30.647 -13.608 15.749 1.00 54.03 111 ILE A N 1
ATOM 888 C CA . ILE A 1 111 ? -30.020 -14.535 14.829 1.00 54.03 111 ILE A CA 1
ATOM 889 C C . ILE A 1 111 ? -31.170 -15.465 14.512 1.00 54.03 111 ILE A C 1
ATOM 891 O O . ILE A 1 111 ? -31.590 -16.254 15.362 1.00 54.03 111 ILE A O 1
ATOM 895 N N . LEU A 1 112 ? -31.769 -15.249 13.340 1.00 52.91 112 LEU A N 1
ATOM 896 C CA . LEU A 1 112 ? -32.767 -16.135 12.794 1.00 52.91 112 LEU A CA 1
ATOM 897 C C . LEU A 1 112 ? -32.173 -17.523 12.976 1.00 52.91 112 LEU A C 1
ATOM 899 O O . LEU A 1 112 ? -31.089 -17.820 12.475 1.00 52.91 112 LEU A O 1
ATOM 903 N N . LYS A 1 113 ? -32.840 -18.327 13.798 1.00 50.50 113 LYS A N 1
ATOM 904 C CA . LYS A 1 113 ? -32.418 -19.670 14.181 1.00 50.50 113 LYS A CA 1
ATOM 905 C C . LYS A 1 113 ? -32.589 -20.632 12.998 1.00 50.50 113 LYS A C 1
ATOM 907 O O . LYS A 1 113 ? -32.856 -21.809 13.204 1.00 50.50 113 LYS A O 1
ATOM 912 N N . ASP A 1 114 ? -32.440 -20.122 11.779 1.00 52.62 114 ASP A N 1
ATOM 913 C CA . ASP A 1 114 ? -32.201 -20.885 10.574 1.00 52.62 114 ASP A CA 1
ATOM 914 C C . ASP A 1 114 ? -30.780 -21.389 10.710 1.00 52.62 114 ASP A C 1
ATOM 916 O O . ASP A 1 114 ? -29.807 -20.736 10.352 1.00 52.62 114 ASP A O 1
ATOM 920 N N . THR A 1 115 ? -30.707 -22.520 11.397 1.00 50.94 115 THR A N 1
ATOM 921 C CA . THR A 1 115 ? -29.591 -23.426 11.589 1.00 50.94 115 THR A CA 1
ATOM 922 C C . THR A 1 115 ? -28.492 -23.241 10.534 1.00 50.94 115 THR A C 1
ATOM 924 O O . THR A 1 115 ? -28.453 -23.936 9.520 1.00 50.94 115 THR A O 1
ATOM 927 N N . ILE A 1 116 ? -27.573 -22.297 10.771 1.00 60.34 116 ILE A N 1
ATOM 928 C CA . ILE A 1 116 ? -26.366 -22.149 9.960 1.00 60.34 116 ILE A CA 1
ATOM 929 C C . ILE A 1 116 ? -25.431 -23.274 10.401 1.00 60.34 116 ILE A C 1
ATOM 931 O O . ILE A 1 116 ? -24.622 -23.123 11.315 1.00 60.34 116 ILE A O 1
ATOM 935 N N . ASN A 1 117 ? -25.599 -24.447 9.794 1.00 59.75 117 ASN A N 1
ATOM 936 C CA . ASN A 1 117 ? -24.701 -25.572 9.996 1.00 59.75 117 ASN A CA 1
ATOM 937 C C . ASN A 1 117 ? -23.385 -25.293 9.262 1.00 59.75 117 ASN A C 1
ATOM 939 O O . ASN A 1 117 ? -23.317 -25.358 8.034 1.00 59.75 117 ASN A O 1
ATOM 943 N N . PHE A 1 118 ? -22.327 -24.998 10.013 1.00 51.66 118 PHE A N 1
ATOM 944 C CA . PHE A 1 118 ? -20.968 -24.975 9.484 1.00 51.66 118 PHE A CA 1
ATOM 945 C C . PHE A 1 118 ? -20.405 -26.401 9.495 1.00 51.66 118 PHE A C 1
ATOM 947 O O . PHE A 1 118 ? -20.009 -26.917 10.538 1.00 51.66 118 PHE A O 1
ATOM 954 N N . PHE A 1 119 ? -20.391 -27.054 8.332 1.00 57.75 119 PHE A N 1
ATOM 955 C CA . PHE A 1 119 ? -19.780 -28.373 8.159 1.00 57.75 119 PHE A CA 1
ATOM 956 C C . PHE A 1 119 ? -18.289 -28.216 7.849 1.00 57.75 119 PHE A C 1
ATOM 958 O O . PHE A 1 119 ? -17.908 -27.857 6.736 1.00 57.75 119 PHE A O 1
ATOM 965 N N . THR A 1 120 ? -17.440 -28.485 8.838 1.00 53.72 120 THR A N 1
ATOM 966 C CA . THR A 1 120 ? -15.972 -28.415 8.696 1.00 53.72 120 THR A CA 1
ATOM 967 C C . THR A 1 120 ? -15.362 -29.745 8.221 1.00 53.72 120 THR A C 1
ATOM 969 O O . THR A 1 120 ? -14.160 -29.819 7.989 1.00 53.72 120 THR A O 1
ATOM 972 N N . ASP A 1 121 ? -16.163 -30.802 8.047 1.00 55.34 121 ASP A N 1
ATOM 973 C CA . ASP A 1 121 ? -15.669 -32.162 7.777 1.00 55.34 121 ASP A CA 1
ATOM 974 C C . ASP A 1 121 ? -15.875 -32.666 6.337 1.00 55.34 121 ASP A C 1
ATOM 976 O O . ASP A 1 121 ? -15.513 -33.795 6.016 1.00 55.34 121 ASP A O 1
ATOM 980 N N . GLY A 1 122 ? -16.420 -31.837 5.443 1.00 52.22 122 GLY A N 1
ATOM 981 C CA . GLY A 1 122 ? -16.636 -32.222 4.047 1.00 52.22 122 GLY A CA 1
ATOM 982 C C . GLY A 1 122 ? -17.726 -33.280 3.832 1.00 52.22 122 GLY A C 1
ATOM 983 O O . GLY A 1 122 ? -17.832 -33.799 2.718 1.00 52.22 122 GLY A O 1
ATOM 984 N N . SER A 1 123 ? -18.564 -33.593 4.826 1.00 61.88 123 SER A N 1
ATOM 985 C CA . SER A 1 123 ? -19.733 -34.445 4.604 1.00 61.88 123 SER A CA 1
ATOM 986 C C . SER A 1 123 ? -20.920 -33.612 4.103 1.00 61.88 123 SER A C 1
ATOM 988 O O . SER A 1 123 ? -21.489 -32.761 4.786 1.00 61.88 123 SER A O 1
ATOM 990 N N . LYS A 1 124 ? -21.275 -33.822 2.834 1.00 56.06 124 LYS A N 1
ATOM 991 C CA . LYS A 1 124 ? -22.491 -33.276 2.232 1.00 56.06 124 LYS A CA 1
ATOM 992 C C . LYS A 1 124 ? -23.654 -34.213 2.556 1.00 56.06 124 LYS A C 1
ATOM 994 O O . LYS A 1 124 ? -23.551 -35.421 2.353 1.00 56.06 124 LYS A O 1
ATOM 999 N N . ILE A 1 125 ? -24.752 -33.640 3.035 1.00 57.66 125 ILE A N 1
ATOM 1000 C CA . ILE A 1 125 ? -26.005 -34.340 3.330 1.00 57.66 125 ILE A CA 1
ATOM 1001 C C . ILE A 1 125 ? -26.591 -34.898 2.026 1.00 57.66 125 ILE A C 1
ATOM 1003 O O . ILE A 1 125 ? -26.607 -34.223 0.996 1.00 57.66 125 ILE A O 1
ATOM 1007 N N . GLN A 1 126 ? -27.047 -36.146 2.092 1.00 49.44 126 GLN A N 1
ATOM 1008 C CA . GLN A 1 126 ? -27.770 -36.845 1.039 1.00 49.44 126 GLN A CA 1
ATOM 1009 C C . GLN A 1 126 ? -29.104 -36.127 0.780 1.00 49.44 126 GLN A C 1
ATOM 1011 O O . GLN A 1 126 ? -29.899 -35.935 1.700 1.00 49.44 126 GLN A O 1
ATOM 1016 N N . ASP A 1 127 ? -29.321 -35.703 -0.466 1.00 46.69 127 ASP A N 1
ATOM 1017 C CA . ASP A 1 127 ? -30.539 -35.027 -0.909 1.00 46.69 127 ASP A CA 1
ATOM 1018 C C . ASP A 1 127 ? -31.766 -35.920 -0.625 1.00 46.69 127 ASP A C 1
ATOM 1020 O O . ASP A 1 127 ? -31.916 -36.992 -1.212 1.00 46.69 127 ASP A O 1
ATOM 1024 N N . SER A 1 128 ? -32.660 -35.467 0.254 1.00 40.66 128 SER A N 1
ATOM 1025 C CA . SER A 1 128 ? -34.058 -35.903 0.265 1.00 40.66 128 SER A CA 1
ATOM 1026 C C . SER A 1 128 ? -34.921 -34.715 -0.152 1.00 40.66 128 SER A C 1
ATOM 1028 O O . SER A 1 128 ? -35.220 -33.837 0.643 1.00 40.66 128 SER A O 1
ATOM 1030 N N . ASN A 1 129 ? -35.219 -34.727 -1.452 1.00 40.44 129 ASN A N 1
ATOM 1031 C CA . ASN A 1 129 ? -36.423 -34.263 -2.141 1.00 40.44 129 ASN A CA 1
ATOM 1032 C C . ASN A 1 129 ? -36.938 -32.832 -1.905 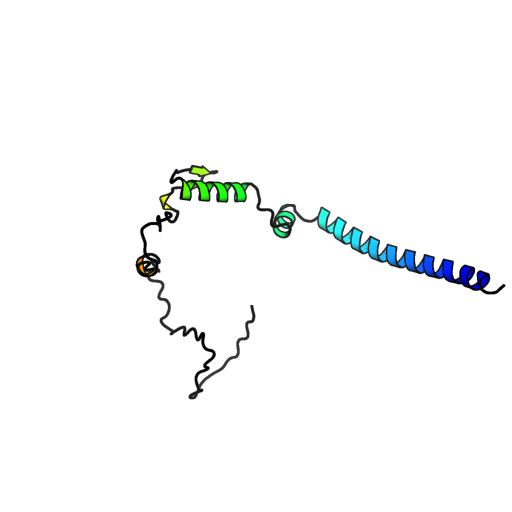1.00 40.44 129 ASN A C 1
ATOM 1034 O O . ASN A 1 129 ? -37.394 -32.512 -0.819 1.00 40.44 129 ASN A O 1
ATOM 1038 N N . GLU A 1 130 ? -37.010 -32.099 -3.032 1.00 43.50 130 GLU A N 1
ATOM 1039 C CA . GLU A 1 130 ? -38.003 -31.052 -3.362 1.00 43.50 130 GLU A CA 1
ATOM 1040 C C . GLU A 1 130 ? -38.031 -29.812 -2.442 1.00 43.50 130 GLU A C 1
ATOM 1042 O O . GLU A 1 130 ? -38.252 -29.899 -1.249 1.00 43.50 130 GLU A O 1
ATOM 1047 N N . GLN A 1 131 ? -37.789 -28.576 -2.878 1.00 39.56 131 GLN A N 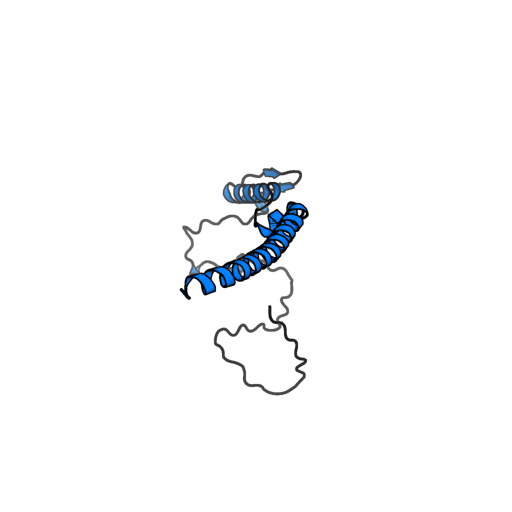1
ATOM 1048 C CA . GLN A 1 131 ? -38.119 -27.872 -4.116 1.00 39.56 131 GLN A CA 1
ATOM 1049 C C . GLN A 1 131 ? -37.087 -26.730 -4.324 1.00 39.56 131 GLN A C 1
ATOM 1051 O O . GLN A 1 131 ? -36.450 -26.272 -3.378 1.00 39.56 131 GLN A O 1
ATOM 1056 N N . ASP A 1 132 ? -36.966 -26.249 -5.563 1.00 41.03 132 ASP A N 1
ATOM 1057 C CA . ASP A 1 132 ? -36.491 -24.905 -5.939 1.00 41.03 132 ASP A CA 1
ATOM 1058 C C . ASP A 1 132 ? -35.036 -24.499 -5.625 1.00 41.03 132 ASP A C 1
ATOM 1060 O O . ASP A 1 132 ? -34.734 -23.677 -4.761 1.00 41.03 132 ASP A O 1
ATOM 1064 N N . LYS A 1 133 ? -34.102 -24.967 -6.466 1.00 38.75 133 LYS A N 1
ATOM 1065 C CA . LYS A 1 133 ? -32.776 -24.340 -6.621 1.00 38.75 133 LYS A CA 1
ATOM 1066 C C . LYS A 1 133 ? -32.817 -23.242 -7.687 1.00 38.75 133 LYS A C 1
ATOM 1068 O O . LYS A 1 133 ? -32.518 -23.491 -8.854 1.00 38.75 133 LYS A O 1
ATOM 1073 N N . ILE A 1 134 ? -33.101 -22.007 -7.273 1.00 42.50 134 ILE A N 1
ATOM 1074 C CA . ILE A 1 134 ? -32.602 -20.823 -7.988 1.00 42.50 134 ILE A CA 1
ATOM 1075 C C . ILE A 1 134 ? -31.125 -20.687 -7.621 1.00 42.50 134 ILE A C 1
ATOM 1077 O O . ILE A 1 134 ? -30.764 -20.365 -6.490 1.00 42.50 134 ILE A O 1
ATOM 1081 N N . GLY A 1 135 ? -30.265 -21.011 -8.583 1.00 46.69 135 GLY A N 1
ATOM 1082 C CA . GLY A 1 135 ? -28.827 -20.850 -8.453 1.00 46.69 135 GLY A CA 1
ATOM 1083 C C . GLY A 1 135 ? -28.474 -19.380 -8.267 1.00 46.69 135 GLY A C 1
ATOM 1084 O O . GLY A 1 135 ? -28.721 -18.568 -9.156 1.00 46.69 135 GLY A O 1
ATOM 1085 N N . SER A 1 136 ? -27.854 -19.059 -7.136 1.00 38.41 136 SER A N 1
ATOM 1086 C CA . SER A 1 136 ? -27.120 -17.813 -6.985 1.00 38.41 136 SER A CA 1
ATOM 1087 C C . SER A 1 136 ? -25.664 -18.126 -6.681 1.00 38.41 136 SER A C 1
ATOM 1089 O O . SER A 1 136 ? -25.312 -18.649 -5.624 1.00 38.41 136 SER A O 1
ATOM 1091 N N . VAL A 1 137 ? -24.836 -17.879 -7.692 1.00 44.59 137 VAL A N 1
ATOM 1092 C CA . VAL A 1 137 ? -23.382 -17.939 -7.634 1.00 44.59 137 VAL A CA 1
ATOM 1093 C C . VAL A 1 137 ? -22.908 -16.602 -7.091 1.00 44.59 137 VAL A C 1
ATOM 1095 O O . VAL A 1 137 ? -23.060 -15.589 -7.768 1.00 44.59 137 VAL A O 1
ATOM 1098 N N . TYR A 1 138 ? -22.257 -16.614 -5.933 1.00 39.84 138 TYR A N 1
ATOM 1099 C CA . TYR A 1 138 ? -21.298 -15.573 -5.590 1.00 39.84 138 TYR A CA 1
ATOM 1100 C C . TYR A 1 138 ? -20.017 -16.245 -5.105 1.00 39.84 138 TYR A C 1
ATOM 1102 O O . TYR A 1 138 ? -19.981 -16.881 -4.053 1.00 39.84 138 TYR A O 1
ATOM 1110 N N . CYS A 1 139 ? -18.974 -16.130 -5.922 1.00 39.91 139 CYS A N 1
ATOM 1111 C CA . CYS A 1 139 ? -17.604 -16.137 -5.433 1.00 39.91 139 CYS A CA 1
ATOM 1112 C C . CYS A 1 139 ? -17.283 -14.732 -4.898 1.00 39.91 139 CYS A C 1
ATOM 1114 O O . CYS A 1 139 ? -17.854 -13.754 -5.381 1.00 39.91 139 CYS A O 1
ATOM 1116 N N . LEU A 1 140 ? -16.399 -14.701 -3.896 1.00 39.25 140 LEU A N 1
ATOM 1117 C CA . LEU A 1 140 ? -15.792 -13.532 -3.244 1.00 39.25 140 LEU A CA 1
ATOM 1118 C C . LEU A 1 140 ? -15.416 -12.390 -4.198 1.00 39.25 140 LEU A C 1
ATOM 1120 O O . LEU A 1 140 ? -14.901 -12.689 -5.300 1.00 39.25 140 LEU A O 1
#

Mean predicted aligned error: 19.64 Å